Protein AF-A0A7C6Y9B7-F1 (afdb_monomer_lite)

Radius of gyration: 18.66 Å; chains: 1; bounding box: 47×37×44 Å

pLDDT: mean 91.04, std 5.43, range [54.28, 98.25]

Secondary structure (DSSP, 8-state):
---BPPPSSSTHHHHHTHHHHHHHHHHHHHHHHHHHHHHTS-EEE----SEEEEE---STT-----EEEEEB---EEEE-TTS-EEEEE-STT-S---------S----SS---SS-SS----HHHHHHHHHHHHHHHHHIIIIIHHHHHHHHTT--

Structure (mmCIF, N/CA/C/O backbone):
data_AF-A0A7C6Y9B7-F1
#
_entry.id   AF-A0A7C6Y9B7-F1
#
loop_
_atom_site.group_PDB
_atom_site.id
_atom_site.type_symbol
_atom_site.label_atom_id
_atom_site.label_alt_id
_atom_site.label_comp_id
_atom_site.label_asym_id
_atom_site.label_entity_id
_atom_site.label_seq_id
_atom_site.pdbx_PDB_ins_code
_atom_site.Cartn_x
_atom_site.Cartn_y
_atom_site.Cartn_z
_atom_site.occupancy
_atom_site.B_iso_or_equiv
_atom_site.auth_seq_id
_atom_site.auth_comp_id
_atom_site.auth_asym_id
_atom_site.auth_atom_id
_atom_site.pdbx_PDB_model_num
ATOM 1 N N . THR A 1 1 ? -5.334 -2.569 -1.909 1.00 80.25 1 THR A N 1
ATOM 2 C CA . THR A 1 1 ? -4.436 -1.501 -2.372 1.00 80.25 1 THR A CA 1
ATOM 3 C C . THR A 1 1 ? -3.167 -2.141 -2.901 1.00 80.25 1 THR A C 1
ATOM 5 O O . THR A 1 1 ? -2.849 -3.267 -2.534 1.00 80.25 1 THR A O 1
ATOM 8 N N . HIS A 1 2 ? -2.479 -1.452 -3.809 1.00 87.19 2 HIS A N 1
ATOM 9 C CA . HIS A 1 2 ? -1.228 -1.906 -4.420 1.00 87.19 2 HIS A CA 1
ATOM 10 C C . HIS A 1 2 ? -0.138 -0.878 -4.112 1.00 87.19 2 HIS A C 1
ATOM 12 O O . HIS A 1 2 ? 0.376 -0.239 -5.019 1.00 87.19 2 HIS A O 1
ATOM 18 N N . TRP A 1 3 ? 0.137 -0.631 -2.830 1.00 91.38 3 TRP A N 1
ATOM 19 C CA . TRP A 1 3 ? 1.200 0.288 -2.410 1.00 91.38 3 TRP A CA 1
ATOM 20 C C . TRP A 1 3 ? 2.515 -0.492 -2.318 1.00 91.38 3 TRP A C 1
ATOM 22 O O . TRP A 1 3 ? 2.520 -1.592 -1.770 1.00 91.38 3 TRP A O 1
ATOM 32 N N . TRP A 1 4 ? 3.619 0.041 -2.843 1.00 92.62 4 TRP A N 1
ATOM 33 C CA . TRP A 1 4 ? 4.934 -0.617 -2.839 1.00 92.62 4 TRP A CA 1
ATOM 34 C C . TRP A 1 4 ? 6.028 0.225 -2.165 1.00 92.62 4 TRP A C 1
ATOM 36 O O . TRP A 1 4 ? 5.852 1.418 -1.904 1.00 92.62 4 TRP A O 1
ATOM 46 N N . THR A 1 5 ? 7.152 -0.413 -1.838 1.00 91.31 5 THR A N 1
ATOM 47 C CA . THR A 1 5 ? 8.325 0.221 -1.224 1.00 91.31 5 THR A CA 1
ATOM 48 C C . THR A 1 5 ? 9.268 0.825 -2.267 1.00 91.31 5 THR A C 1
ATOM 50 O O . THR A 1 5 ? 9.156 0.577 -3.465 1.00 91.31 5 THR A O 1
ATOM 53 N N . VAL A 1 6 ? 10.262 1.584 -1.808 1.00 90.62 6 VAL A N 1
ATOM 54 C CA . VAL A 1 6 ? 11.427 1.959 -2.632 1.00 90.62 6 VAL A CA 1
ATOM 55 C C . VAL A 1 6 ? 12.223 0.700 -3.058 1.00 90.62 6 VAL A C 1
ATOM 57 O O . VAL A 1 6 ? 11.975 -0.370 -2.484 1.00 90.62 6 VAL A O 1
ATOM 60 N N . PRO A 1 7 ? 13.136 0.772 -4.052 1.00 90.44 7 PRO A N 1
ATOM 61 C CA . PRO A 1 7 ? 13.871 -0.411 -4.476 1.00 90.44 7 PRO A CA 1
ATOM 62 C C . PRO A 1 7 ? 14.879 -0.837 -3.408 1.00 90.44 7 PRO A C 1
ATOM 64 O O . PRO A 1 7 ? 15.361 -0.012 -2.634 1.00 90.44 7 PRO A O 1
ATOM 67 N N . THR A 1 8 ? 15.201 -2.128 -3.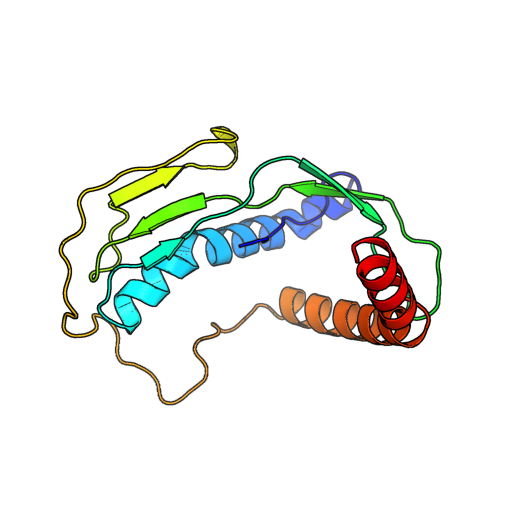388 1.00 88.81 8 THR A N 1
ATOM 68 C CA . THR A 1 8 ? 16.174 -2.726 -2.454 1.00 88.81 8 THR A CA 1
ATOM 69 C C . THR A 1 8 ? 17.403 -3.292 -3.170 1.00 88.81 8 THR A C 1
ATOM 71 O O . THR A 1 8 ? 18.105 -4.146 -2.632 1.00 88.81 8 THR A O 1
ATOM 74 N N . ASN A 1 9 ? 17.600 -2.918 -4.435 1.00 92.38 9 ASN A N 1
ATOM 75 C CA . ASN A 1 9 ? 18.635 -3.467 -5.307 1.00 92.38 9 ASN A CA 1
ATOM 76 C C . ASN A 1 9 ? 19.465 -2.386 -6.012 1.00 92.38 9 ASN A C 1
ATOM 78 O O . ASN A 1 9 ? 20.104 -2.684 -7.023 1.00 92.38 9 ASN A O 1
ATOM 82 N N . TRP A 1 10 ? 19.434 -1.140 -5.533 1.00 89.94 10 TRP A N 1
ATOM 83 C CA . TRP A 1 10 ? 20.206 -0.031 -6.107 1.00 89.94 10 TRP A CA 1
ATOM 84 C C . TRP A 1 10 ? 21.438 0.321 -5.261 1.00 89.94 10 TRP A C 1
ATOM 86 O O . TRP A 1 10 ? 22.124 1.315 -5.514 1.00 89.94 10 TRP A O 1
ATOM 96 N N . GLY A 1 11 ? 21.768 -0.528 -4.284 1.00 88.25 11 GLY A N 1
ATOM 97 C CA . GLY A 1 11 ? 23.029 -0.482 -3.558 1.00 88.25 11 GLY A CA 1
ATOM 98 C C . GLY A 1 11 ? 23.081 0.724 -2.617 1.00 88.25 11 GLY A C 1
ATOM 99 O O . GLY A 1 11 ? 22.196 0.871 -1.776 1.00 88.25 11 GLY A O 1
ATOM 100 N N . PRO A 1 12 ? 24.090 1.614 -2.706 1.00 86.62 12 PRO A N 1
ATOM 101 C CA . PRO A 1 12 ? 24.209 2.756 -1.793 1.00 86.62 12 PRO A CA 1
ATOM 102 C C . PRO A 1 12 ? 22.986 3.688 -1.776 1.00 86.62 12 PRO A C 1
ATOM 104 O O . PRO A 1 12 ? 22.719 4.326 -0.757 1.00 86.62 12 PRO A O 1
ATOM 107 N N . VAL A 1 13 ? 22.227 3.743 -2.877 1.00 83.56 13 VAL A N 1
ATOM 108 C CA . VAL A 1 13 ? 21.001 4.549 -2.998 1.00 83.56 13 VAL A CA 1
ATOM 109 C C . VAL A 1 13 ? 19.923 4.087 -2.014 1.00 83.56 13 VAL A C 1
ATOM 111 O O . VAL A 1 13 ? 19.196 4.921 -1.475 1.00 83.56 13 VAL A O 1
ATOM 114 N N . ASP A 1 14 ? 19.868 2.793 -1.698 1.00 79.25 14 ASP A N 1
ATOM 115 C CA . ASP A 1 14 ? 18.866 2.217 -0.796 1.00 79.25 14 ASP A CA 1
ATOM 116 C C . ASP A 1 14 ? 18.966 2.844 0.609 1.00 79.25 14 ASP A C 1
ATOM 118 O O . ASP A 1 14 ? 17.952 3.117 1.252 1.00 79.25 14 ASP A O 1
ATOM 122 N N . ARG A 1 15 ? 20.189 3.174 1.062 1.00 76.94 15 ARG A N 1
ATOM 123 C CA . ARG A 1 15 ? 20.425 3.846 2.355 1.00 76.94 15 ARG A CA 1
ATOM 124 C C . ARG A 1 15 ? 19.927 5.286 2.363 1.00 76.94 15 ARG A C 1
ATOM 126 O O . ARG A 1 15 ? 19.326 5.717 3.342 1.00 76.94 15 ARG A O 1
ATOM 133 N N . VAL A 1 16 ? 20.137 6.016 1.268 1.00 82.44 16 VAL A N 1
ATOM 134 C CA . VAL A 1 16 ? 19.639 7.394 1.111 1.00 82.44 16 VAL A CA 1
ATOM 135 C C . VAL A 1 16 ? 18.109 7.409 1.095 1.00 82.44 16 VAL A C 1
ATOM 137 O O . VAL A 1 16 ? 17.481 8.308 1.651 1.00 82.44 16 VAL A O 1
ATOM 140 N N . LEU A 1 17 ? 17.499 6.378 0.507 1.00 84.62 17 LEU A N 1
ATOM 141 C CA . LEU A 1 17 ? 16.050 6.223 0.453 1.00 84.62 17 LEU A CA 1
ATOM 142 C C . LEU A 1 17 ? 15.439 5.662 1.744 1.00 84.62 17 LEU A C 1
ATOM 144 O O . LEU A 1 17 ? 14.216 5.636 1.843 1.00 84.62 17 LEU A O 1
ATOM 148 N N . GLY A 1 18 ? 16.232 5.270 2.747 1.00 84.38 18 GLY A N 1
ATOM 149 C CA . GLY A 1 18 ? 15.737 4.633 3.973 1.00 84.38 18 GLY A CA 1
ATOM 150 C C . GLY A 1 18 ? 14.676 5.457 4.712 1.00 84.38 18 GLY A C 1
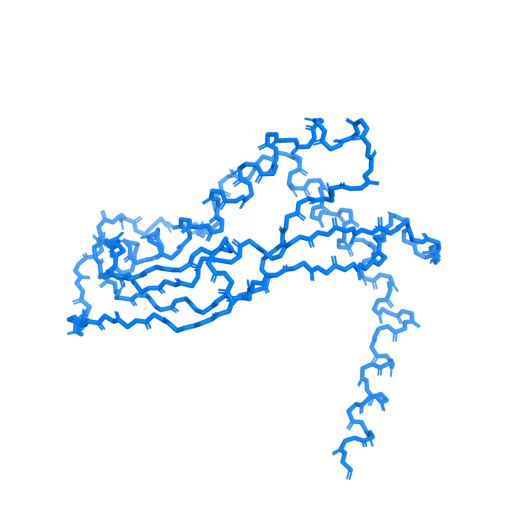ATOM 151 O O . GLY A 1 18 ? 13.607 4.942 5.040 1.00 84.38 18 GLY A O 1
ATOM 152 N N . GLY A 1 19 ? 14.908 6.763 4.888 1.00 85.31 19 GLY A N 1
ATOM 153 C CA . GLY A 1 19 ? 13.923 7.658 5.512 1.00 85.31 19 GLY A CA 1
ATOM 154 C C . GLY A 1 19 ? 12.637 7.804 4.687 1.00 85.31 19 GLY A C 1
ATOM 155 O O . GLY A 1 19 ? 11.535 7.819 5.235 1.00 85.31 19 GLY A O 1
ATOM 156 N N . VAL A 1 20 ? 12.759 7.830 3.355 1.00 86.56 20 VAL A N 1
ATOM 157 C CA . VAL A 1 20 ? 11.603 7.845 2.443 1.00 86.56 20 VAL A CA 1
ATOM 158 C C . VAL A 1 20 ? 10.843 6.522 2.522 1.00 86.56 20 VAL A C 1
ATOM 160 O O . VAL A 1 20 ? 9.616 6.532 2.555 1.00 86.56 20 VAL A O 1
ATOM 163 N N . ALA A 1 21 ? 11.547 5.393 2.604 1.00 87.75 21 ALA A N 1
ATOM 164 C CA . ALA A 1 21 ? 10.961 4.065 2.727 1.00 87.75 21 ALA A CA 1
ATOM 165 C C . ALA A 1 21 ? 10.129 3.936 4.007 1.00 87.75 21 ALA A C 1
ATOM 167 O O . ALA A 1 21 ? 8.988 3.471 3.956 1.00 87.75 21 ALA A O 1
ATOM 168 N N . GLN A 1 22 ? 10.677 4.396 5.135 1.00 89.25 22 GLN A N 1
ATOM 169 C CA . GLN A 1 22 ? 9.993 4.380 6.425 1.00 89.25 22 GLN A CA 1
ATOM 170 C C . GLN A 1 22 ? 8.747 5.272 6.410 1.00 89.25 22 GLN A C 1
ATOM 172 O O . GLN A 1 22 ? 7.675 4.836 6.823 1.00 89.25 22 GLN A O 1
ATOM 177 N N . TYR A 1 23 ? 8.856 6.497 5.887 1.00 90.06 23 TYR A N 1
ATOM 178 C CA . TYR A 1 23 ? 7.715 7.409 5.816 1.00 90.06 23 TYR A CA 1
ATOM 179 C C . TYR A 1 23 ? 6.632 6.922 4.838 1.00 90.06 23 TYR A C 1
ATOM 181 O O . TYR A 1 23 ? 5.443 6.997 5.136 1.00 90.06 23 TYR A O 1
ATOM 189 N N . ASN A 1 24 ? 7.024 6.354 3.696 1.00 90.44 24 ASN A N 1
ATOM 190 C CA . ASN A 1 24 ? 6.107 5.732 2.739 1.00 90.44 24 ASN A CA 1
ATOM 191 C C . ASN A 1 24 ? 5.321 4.575 3.373 1.00 90.44 24 ASN A C 1
ATOM 193 O O . ASN A 1 24 ? 4.107 4.480 3.196 1.00 90.44 24 ASN A O 1
ATOM 197 N N . ARG A 1 25 ? 6.003 3.729 4.158 1.00 91.06 25 ARG A N 1
ATOM 198 C CA . ARG A 1 25 ? 5.362 2.668 4.941 1.00 91.06 25 ARG A CA 1
ATOM 199 C C . ARG A 1 25 ? 4.377 3.247 5.954 1.00 91.06 25 ARG A C 1
ATOM 201 O O . ARG A 1 25 ? 3.223 2.832 5.966 1.00 91.06 25 ARG A O 1
ATOM 208 N N . TYR A 1 26 ? 4.802 4.248 6.726 1.00 92.12 26 TYR A N 1
ATOM 209 C CA . TYR A 1 26 ? 3.947 4.932 7.696 1.00 92.12 26 TYR A CA 1
ATOM 210 C C . TYR A 1 26 ? 2.657 5.462 7.055 1.00 92.12 26 TYR A C 1
ATOM 212 O O . TYR A 1 26 ? 1.573 5.199 7.573 1.00 92.12 26 TYR A O 1
ATOM 220 N N . LEU A 1 27 ? 2.753 6.152 5.911 1.00 91.00 27 LEU A N 1
ATOM 221 C CA . LEU A 1 27 ? 1.583 6.660 5.189 1.00 91.00 27 LEU A CA 1
ATOM 222 C C . LEU A 1 27 ? 0.619 5.536 4.795 1.00 91.00 27 LEU A C 1
ATOM 224 O O . LEU A 1 27 ? -0.580 5.649 5.035 1.00 91.00 27 LEU A O 1
ATOM 228 N N . SER A 1 28 ? 1.139 4.454 4.213 1.00 91.94 28 SER A N 1
ATOM 229 C CA . SER A 1 28 ? 0.323 3.324 3.761 1.00 91.94 28 SER A CA 1
ATOM 230 C C . SER A 1 28 ? -0.356 2.587 4.916 1.00 91.94 28 SER A C 1
ATOM 232 O O . SER A 1 28 ? -1.521 2.212 4.807 1.00 91.94 28 SER A O 1
ATOM 234 N N . GLU A 1 29 ? 0.367 2.342 6.008 1.00 93.31 29 GLU A N 1
ATOM 235 C CA . GLU A 1 29 ? -0.131 1.559 7.144 1.00 93.31 29 GLU A CA 1
ATOM 236 C C . GLU A 1 29 ? -1.158 2.345 7.973 1.00 93.31 29 GLU A C 1
ATOM 238 O O . GLU A 1 29 ? -2.119 1.755 8.465 1.00 93.31 29 GLU A O 1
ATOM 243 N N . ASN A 1 30 ? -1.009 3.672 8.072 1.00 93.75 30 ASN A N 1
ATOM 244 C CA . ASN A 1 30 ? -1.895 4.527 8.870 1.00 93.75 30 ASN A CA 1
ATOM 245 C C . ASN A 1 30 ? -3.092 5.090 8.091 1.00 93.75 30 ASN A C 1
ATOM 247 O O . ASN A 1 30 ? -4.044 5.566 8.714 1.00 93.75 30 ASN A O 1
ATOM 251 N N . ALA A 1 31 ? -3.080 5.041 6.754 1.00 93.19 31 ALA A N 1
ATOM 252 C CA . ALA A 1 31 ? -4.149 5.608 5.930 1.00 93.19 31 ALA A CA 1
ATOM 253 C C . ALA A 1 31 ? -5.562 5.102 6.301 1.00 93.19 31 ALA A C 1
ATOM 255 O O . ALA A 1 31 ? -6.455 5.945 6.410 1.00 93.19 31 ALA A O 1
ATOM 256 N N . PRO A 1 32 ? -5.801 3.798 6.565 1.00 95.12 32 PRO A N 1
ATOM 257 C CA . PRO A 1 32 ? -7.126 3.316 6.972 1.00 95.12 32 PRO A CA 1
ATOM 258 C C . PRO A 1 32 ? -7.611 3.903 8.293 1.00 95.12 32 PRO A C 1
ATOM 260 O O . PRO A 1 32 ? -8.762 4.320 8.391 1.00 95.12 32 PRO A O 1
ATOM 263 N N . ALA A 1 33 ? -6.730 3.987 9.290 1.00 95.25 33 ALA A N 1
ATOM 264 C CA . ALA A 1 33 ? -7.064 4.532 10.600 1.00 95.25 33 ALA A CA 1
ATOM 265 C C . ALA A 1 33 ? -7.322 6.039 10.565 1.00 95.25 33 ALA A C 1
ATOM 267 O O . ALA A 1 33 ? -8.258 6.525 11.201 1.00 95.25 33 ALA A O 1
ATOM 268 N N . GLU A 1 34 ? -6.541 6.782 9.783 1.00 93.81 34 GLU A N 1
ATOM 269 C CA . GLU A 1 34 ? -6.798 8.201 9.532 1.00 93.81 34 GLU A CA 1
ATOM 270 C C . GLU A 1 34 ? -8.125 8.421 8.796 1.00 93.81 34 GLU A C 1
ATOM 272 O O . GLU A 1 34 ? -8.891 9.312 9.166 1.00 93.81 34 GLU A O 1
ATOM 277 N N . LEU A 1 35 ? -8.427 7.602 7.784 1.00 92.75 35 LEU A N 1
ATOM 278 C CA . LEU A 1 35 ? -9.687 7.680 7.047 1.00 92.75 35 LEU A CA 1
ATOM 279 C C . LEU A 1 35 ? -10.885 7.395 7.959 1.00 92.75 35 LEU A C 1
ATOM 281 O O . LEU A 1 35 ? -11.846 8.166 7.959 1.00 92.75 35 LEU A O 1
ATOM 285 N N . ALA A 1 36 ? -10.794 6.343 8.774 1.00 94.69 36 ALA A N 1
ATOM 286 C CA . ALA A 1 36 ? -11.828 5.975 9.731 1.00 94.69 36 ALA A CA 1
ATOM 287 C C . ALA A 1 36 ? -12.111 7.114 10.720 1.00 94.69 36 ALA A C 1
ATOM 289 O O . ALA A 1 36 ? -13.253 7.550 10.838 1.00 94.69 36 ALA A O 1
ATOM 290 N N . ARG A 1 37 ? -11.069 7.702 11.330 1.00 94.19 37 ARG A N 1
ATOM 291 C CA . ARG A 1 37 ? -11.217 8.845 12.254 1.00 94.19 37 ARG A CA 1
ATOM 292 C C . ARG A 1 37 ? -11.870 10.068 11.619 1.00 94.19 37 ARG A C 1
ATOM 294 O O . ARG A 1 37 ? -12.618 10.777 12.291 1.00 94.19 37 ARG A O 1
ATOM 301 N N . ARG A 1 38 ? -11.560 10.355 10.354 1.00 92.00 38 ARG A N 1
ATOM 302 C CA . ARG A 1 38 ? -12.077 11.533 9.634 1.00 92.00 38 ARG A CA 1
ATOM 303 C C . ARG A 1 38 ? -13.529 11.382 9.216 1.00 92.00 38 ARG A C 1
ATOM 305 O O . ARG A 1 38 ? -14.229 12.382 9.123 1.00 92.00 38 ARG A O 1
ATOM 312 N N . LEU A 1 39 ? -13.959 10.158 8.931 1.00 92.75 39 LEU A N 1
ATOM 313 C CA . LEU A 1 39 ? -15.312 9.882 8.458 1.00 92.75 39 LEU A CA 1
ATOM 314 C C . LEU A 1 39 ? -16.238 9.374 9.568 1.00 92.75 39 LEU A C 1
ATOM 316 O O . LEU A 1 39 ? -17.450 9.465 9.414 1.00 92.75 39 LEU A O 1
ATOM 320 N N . GLY A 1 40 ? -15.687 8.865 10.672 1.00 94.50 40 GLY A N 1
ATOM 321 C CA . GLY A 1 40 ? -16.459 8.215 11.728 1.00 94.50 40 GLY A CA 1
ATOM 322 C C . GLY A 1 40 ? -17.091 6.905 11.258 1.00 94.50 40 GLY A C 1
ATOM 323 O O . GLY A 1 40 ? -18.213 6.596 11.648 1.00 94.50 40 GLY A O 1
ATOM 324 N N . VAL A 1 41 ? -16.417 6.150 10.384 1.00 95.50 41 VAL A N 1
ATOM 325 C CA . VAL A 1 41 ? -16.933 4.884 9.831 1.00 95.50 41 VAL A CA 1
ATOM 326 C C . VAL A 1 41 ? -15.875 3.784 9.896 1.00 95.50 41 VAL A C 1
ATOM 328 O O . VAL A 1 41 ? -14.685 4.093 9.786 1.00 95.50 41 VAL A O 1
ATOM 331 N N . PRO A 1 42 ? -16.274 2.507 10.028 1.00 96.88 42 PRO A N 1
ATOM 332 C CA . PRO A 1 42 ? -15.340 1.399 9.895 1.00 96.88 42 PRO A CA 1
ATOM 333 C C . PRO A 1 42 ? -14.711 1.349 8.497 1.00 96.88 42 PRO A C 1
ATOM 335 O O . PRO A 1 42 ? -15.364 1.647 7.494 1.00 96.88 42 PRO A O 1
ATOM 338 N N . VAL A 1 43 ? -13.448 0.932 8.420 1.00 95.94 43 VAL A N 1
ATOM 339 C CA . VAL A 1 43 ? -12.693 0.806 7.167 1.00 95.94 43 VAL A CA 1
ATOM 340 C C . VAL A 1 43 ? -12.122 -0.600 7.049 1.00 95.94 43 VAL A C 1
ATOM 342 O O . VAL A 1 43 ? -11.425 -1.083 7.940 1.00 95.94 43 VAL A O 1
ATOM 345 N N . VAL A 1 44 ? -12.367 -1.236 5.905 1.00 96.31 44 VAL A N 1
ATOM 346 C CA . VAL A 1 44 ? -11.740 -2.504 5.524 1.00 96.31 44 VAL A CA 1
ATOM 347 C C . VAL A 1 44 ? -10.743 -2.231 4.405 1.00 96.31 44 VAL A C 1
ATOM 349 O O . VAL A 1 44 ? -11.115 -1.794 3.317 1.00 96.31 44 VAL A O 1
ATOM 352 N N . GLN A 1 45 ? -9.464 -2.495 4.665 1.00 96.12 45 GLN A N 1
ATOM 353 C CA . GLN A 1 45 ? -8.399 -2.413 3.673 1.00 96.12 45 GLN A CA 1
ATOM 354 C C . GLN A 1 45 ? -7.875 -3.813 3.368 1.00 96.12 45 GLN A C 1
ATOM 356 O O . GLN A 1 45 ? -7.164 -4.405 4.174 1.00 96.12 45 GLN A O 1
ATOM 361 N N . ALA A 1 46 ? -8.128 -4.298 2.155 1.00 95.44 46 ALA A N 1
ATOM 362 C CA . ALA A 1 46 ? -7.366 -5.403 1.582 1.00 95.44 46 ALA A CA 1
ATOM 363 C C . ALA A 1 46 ? -6.100 -4.856 0.914 1.00 95.44 46 ALA A C 1
ATOM 365 O O . ALA A 1 46 ? -6.179 -3.868 0.180 1.00 95.44 46 ALA A O 1
ATOM 366 N N . SER A 1 47 ? -4.945 -5.480 1.128 1.00 94.12 47 SER A N 1
ATOM 367 C CA . SER A 1 47 ? -3.667 -5.080 0.531 1.00 94.12 47 SER A CA 1
ATOM 368 C C . SER A 1 47 ? -2.908 -6.287 -0.014 1.00 94.12 47 SER A C 1
ATOM 370 O O . SER A 1 47 ? -2.970 -7.375 0.557 1.00 94.12 47 SER A O 1
ATOM 372 N N . HIS A 1 48 ? -2.188 -6.096 -1.120 1.00 94.00 48 HIS A N 1
ATOM 373 C CA . HIS A 1 48 ? -1.272 -7.120 -1.622 1.00 94.00 48 HIS A CA 1
ATOM 374 C C . HIS A 1 48 ? -0.023 -7.203 -0.743 1.00 94.00 48 HIS A C 1
ATOM 376 O O . HIS A 1 48 ? 0.424 -6.205 -0.183 1.00 94.00 48 HIS A O 1
ATOM 382 N N . CYS A 1 49 ? 0.563 -8.392 -0.650 1.00 93.50 49 CYS A N 1
ATOM 383 C CA . CYS A 1 49 ? 1.830 -8.637 0.029 1.00 93.50 49 CYS A CA 1
ATOM 384 C C . CYS A 1 49 ? 2.777 -9.415 -0.887 1.00 93.50 49 CYS A C 1
ATOM 386 O O . CYS A 1 49 ? 2.341 -10.059 -1.842 1.00 93.50 49 CYS A O 1
ATOM 388 N N . GLY A 1 50 ? 4.065 -9.388 -0.557 1.00 92.06 50 GLY A N 1
ATOM 389 C CA . GLY A 1 50 ? 5.100 -10.119 -1.280 1.00 92.06 50 GLY A CA 1
ATOM 390 C C . GLY A 1 50 ? 6.013 -9.219 -2.104 1.00 92.06 50 GLY A C 1
ATOM 391 O O . GLY A 1 50 ? 5.822 -8.003 -2.200 1.00 92.06 50 GLY A O 1
ATOM 392 N N . GLU A 1 51 ? 7.039 -9.849 -2.658 1.00 93.25 51 GLU A N 1
ATOM 393 C CA . GLU A 1 51 ? 8.070 -9.219 -3.471 1.00 93.25 51 GLU A CA 1
ATOM 394 C C . GLU A 1 51 ? 7.704 -9.279 -4.956 1.00 93.25 51 GLU A C 1
ATOM 396 O O . GLU A 1 51 ? 7.116 -10.251 -5.432 1.00 93.25 51 GLU A O 1
ATOM 401 N N . PHE A 1 52 ? 8.089 -8.254 -5.708 1.00 93.56 52 PHE A N 1
ATOM 402 C CA . PHE A 1 52 ? 8.058 -8.290 -7.161 1.00 93.56 52 PHE A CA 1
ATOM 403 C C . PHE A 1 52 ? 9.226 -7.502 -7.752 1.00 93.56 52 PHE A C 1
ATOM 405 O O . PHE A 1 52 ? 9.827 -6.634 -7.118 1.00 93.56 52 PHE A O 1
ATOM 412 N N . THR A 1 53 ? 9.557 -7.815 -9.002 1.00 95.25 53 THR A N 1
ATOM 413 C CA . THR A 1 53 ? 10.565 -7.084 -9.770 1.00 95.25 53 THR A CA 1
ATOM 414 C C . THR A 1 53 ? 9.930 -6.527 -11.032 1.00 95.25 53 THR A C 1
ATOM 416 O O . THR A 1 53 ? 9.212 -7.229 -11.740 1.00 95.25 53 THR A O 1
ATOM 419 N N . THR A 1 54 ? 10.197 -5.258 -11.319 1.00 92.56 54 THR A N 1
ATOM 420 C CA . THR A 1 54 ? 9.740 -4.579 -12.538 1.00 92.56 54 THR A CA 1
ATOM 421 C C . THR A 1 54 ? 10.831 -3.660 -13.085 1.00 92.56 54 THR A C 1
ATOM 423 O O . THR A 1 54 ? 11.858 -3.469 -12.443 1.00 92.56 54 THR A O 1
ATOM 426 N N . GLY A 1 55 ? 10.649 -3.095 -14.277 1.00 93.00 55 GLY A N 1
ATOM 427 C CA . GLY A 1 55 ? 11.533 -2.048 -14.790 1.00 93.00 55 GLY A CA 1
ATOM 428 C C . GLY A 1 55 ? 11.131 -0.678 -14.244 1.00 93.00 55 GLY A C 1
ATOM 429 O O . GLY A 1 55 ? 9.958 -0.312 -14.311 1.00 93.00 55 GLY A O 1
ATOM 430 N N . PHE A 1 56 ? 12.089 0.110 -13.750 1.00 92.62 56 PHE A N 1
ATOM 431 C CA . PHE A 1 56 ? 11.821 1.488 -13.332 1.00 92.62 56 PHE A CA 1
ATOM 432 C C . PHE A 1 56 ? 12.033 2.487 -14.467 1.00 92.62 56 PHE A C 1
ATOM 434 O O . PHE A 1 56 ? 13.141 2.668 -14.968 1.00 92.62 56 PHE A O 1
ATOM 441 N N . GLY A 1 57 ? 10.973 3.185 -14.859 1.00 92.50 57 GLY A N 1
ATOM 442 C CA . GLY A 1 57 ? 11.060 4.240 -15.861 1.00 92.50 57 GLY A CA 1
ATOM 443 C C . GLY A 1 57 ? 11.722 5.503 -15.319 1.00 92.50 57 GLY A C 1
ATOM 444 O O . GLY A 1 57 ? 11.141 6.186 -14.476 1.00 92.50 57 GLY A O 1
ATOM 445 N N . LEU A 1 58 ? 12.909 5.843 -15.829 1.00 90.25 58 LEU A N 1
ATOM 446 C CA . LEU A 1 58 ? 13.634 7.061 -15.445 1.00 90.25 58 LEU A CA 1
ATOM 447 C C . LEU A 1 58 ? 13.369 8.226 -16.405 1.00 90.25 58 LEU A C 1
ATOM 449 O O . LEU A 1 58 ? 12.938 9.298 -15.980 1.00 90.25 58 LEU A O 1
ATOM 453 N N . VAL A 1 59 ? 13.598 8.013 -17.704 1.00 92.69 59 VAL A N 1
ATOM 454 C CA . VAL A 1 59 ? 13.576 9.082 -18.712 1.00 92.69 59 VAL A CA 1
ATOM 455 C C . VAL A 1 59 ? 12.391 8.896 -19.667 1.00 92.69 59 VAL A C 1
ATOM 457 O O . VAL A 1 59 ? 12.285 7.846 -20.308 1.00 92.69 59 VAL A O 1
ATOM 460 N N . PRO A 1 60 ? 11.486 9.886 -19.803 1.00 91.12 60 PRO A N 1
ATOM 461 C CA . PRO A 1 60 ? 10.348 9.788 -20.712 1.00 91.12 60 PRO A CA 1
ATOM 462 C C . PRO A 1 60 ? 10.778 9.493 -22.156 1.00 91.12 60 PRO A C 1
ATOM 464 O O . PRO A 1 60 ? 11.523 10.250 -22.766 1.00 91.12 60 PRO A O 1
ATOM 467 N N . GLY A 1 61 ? 10.269 8.399 -22.726 1.00 87.44 61 GLY A N 1
ATOM 468 C CA . GLY A 1 61 ? 10.565 7.991 -24.106 1.00 87.44 61 GLY A CA 1
ATOM 469 C C . GLY A 1 61 ? 11.785 7.079 -24.262 1.00 87.44 61 GLY A C 1
ATOM 470 O O . GLY A 1 61 ? 11.912 6.441 -25.305 1.00 87.44 61 GLY A O 1
ATOM 471 N N . VAL A 1 62 ? 12.616 6.939 -23.227 1.00 89.12 62 VAL A N 1
ATOM 472 C CA . VAL A 1 62 ? 13.691 5.942 -23.179 1.00 89.12 62 VAL A CA 1
ATOM 473 C C . VAL A 1 62 ? 13.126 4.621 -22.662 1.00 89.12 62 VAL A C 1
ATOM 475 O O . VAL A 1 62 ? 12.313 4.596 -21.740 1.00 89.12 62 VAL A O 1
ATOM 478 N N . ARG A 1 63 ? 13.532 3.510 -23.287 1.00 82.56 63 ARG A N 1
ATOM 479 C CA . ARG A 1 63 ? 13.026 2.163 -22.961 1.00 82.56 63 ARG A CA 1
ATOM 480 C C . ARG A 1 63 ? 13.907 1.385 -21.992 1.00 82.56 63 ARG A C 1
ATOM 482 O O . ARG A 1 63 ? 13.458 0.380 -21.456 1.00 82.56 63 ARG A O 1
ATOM 489 N N . VAL A 1 64 ? 15.144 1.826 -21.791 1.00 86.25 64 VAL A N 1
ATOM 490 C CA . VAL A 1 64 ? 16.054 1.207 -20.830 1.00 86.25 64 VAL A CA 1
ATOM 491 C C . VAL A 1 64 ? 15.557 1.552 -19.431 1.00 86.25 64 VAL A C 1
ATOM 493 O O . VAL A 1 64 ? 15.472 2.725 -19.069 1.00 86.25 64 VAL A O 1
ATOM 496 N N . ALA A 1 65 ? 15.197 0.522 -18.675 1.00 89.88 65 ALA A N 1
ATOM 497 C CA . ALA A 1 65 ? 14.664 0.640 -17.330 1.00 89.88 65 ALA A CA 1
ATOM 498 C C . ALA A 1 65 ? 15.476 -0.281 -16.410 1.00 89.88 65 ALA A C 1
ATOM 500 O O . ALA A 1 65 ? 15.489 -1.491 -16.652 1.00 89.88 65 ALA A O 1
ATOM 501 N N . PRO A 1 66 ? 16.178 0.248 -15.390 1.00 91.94 66 PRO A N 1
ATOM 502 C CA . PRO A 1 66 ? 16.875 -0.598 -14.433 1.00 91.94 66 PRO A CA 1
ATOM 503 C C . PRO A 1 66 ? 15.884 -1.500 -13.682 1.00 91.94 66 PRO A C 1
ATOM 505 O O . PRO A 1 66 ? 14.735 -1.096 -13.457 1.00 91.94 66 PRO A O 1
ATOM 508 N N . PRO A 1 67 ? 16.317 -2.703 -13.267 1.00 93.88 67 PRO A N 1
ATOM 509 C CA . PRO A 1 67 ? 15.494 -3.574 -12.445 1.00 93.88 67 PRO A CA 1
ATOM 510 C C . PRO A 1 67 ? 15.173 -2.892 -11.113 1.00 93.88 67 PRO A C 1
ATOM 512 O O . PRO A 1 67 ? 16.041 -2.301 -10.466 1.00 93.88 67 PRO A O 1
ATOM 515 N N . TYR A 1 68 ? 13.915 -2.996 -10.715 1.00 93.62 68 TYR A N 1
ATOM 516 C CA . TYR A 1 68 ? 13.324 -2.421 -9.518 1.00 93.62 68 TYR A CA 1
ATOM 517 C C . TYR A 1 68 ? 12.735 -3.554 -8.695 1.00 93.62 68 TYR A C 1
ATOM 519 O O . TYR A 1 68 ? 11.594 -3.971 -8.910 1.00 93.62 68 TYR A O 1
ATOM 527 N N . ARG A 1 69 ? 13.559 -4.094 -7.802 1.00 94.62 69 ARG A N 1
ATOM 528 C CA . ARG A 1 69 ? 13.158 -5.110 -6.837 1.00 94.62 69 ARG A CA 1
ATOM 529 C C . ARG A 1 69 ? 12.522 -4.401 -5.651 1.00 94.62 69 ARG A C 1
ATOM 531 O O . ARG A 1 69 ? 13.159 -3.551 -5.031 1.00 94.62 69 ARG A O 1
ATOM 538 N N . THR A 1 70 ? 11.264 -4.704 -5.376 1.00 92.94 70 THR A N 1
ATOM 539 C CA . THR A 1 70 ? 10.464 -4.004 -4.369 1.00 92.94 70 THR A CA 1
ATOM 540 C C . THR A 1 70 ? 9.462 -4.954 -3.719 1.00 92.94 70 THR A C 1
ATOM 542 O O . THR A 1 70 ? 9.246 -6.071 -4.185 1.00 92.94 70 THR A O 1
ATOM 545 N N . HIS A 1 71 ? 8.846 -4.503 -2.632 1.00 93.38 71 HIS A N 1
ATOM 546 C CA . HIS A 1 71 ? 7.813 -5.233 -1.916 1.00 93.38 71 HIS A CA 1
ATOM 547 C C . HIS A 1 71 ? 6.522 -4.431 -1.923 1.00 93.38 71 HIS A C 1
ATOM 549 O O . HIS A 1 71 ? 6.540 -3.201 -1.832 1.00 93.38 71 HIS A O 1
ATOM 555 N N . PHE A 1 72 ? 5.386 -5.118 -1.957 1.00 93.75 72 PHE A N 1
ATOM 556 C CA . PHE A 1 72 ? 4.153 -4.479 -1.526 1.00 93.75 72 PHE A CA 1
ATOM 557 C C . PHE A 1 72 ? 4.255 -4.131 -0.039 1.00 93.75 72 PHE A C 1
ATOM 559 O O . PHE A 1 72 ? 4.744 -4.935 0.751 1.00 93.75 72 PHE A O 1
ATOM 566 N N . VAL A 1 73 ? 3.783 -2.944 0.346 1.00 91.38 73 VAL A N 1
ATOM 567 C CA . VAL A 1 73 ? 3.780 -2.486 1.746 1.00 91.38 73 VAL A CA 1
ATOM 568 C C . VAL A 1 73 ? 2.809 -3.302 2.603 1.00 91.38 73 VAL A C 1
ATOM 570 O O . VAL A 1 73 ? 2.990 -3.366 3.814 1.00 91.38 73 VAL A O 1
ATOM 573 N N . GLY A 1 74 ? 1.813 -3.963 1.999 1.00 86.19 74 GLY A N 1
ATOM 574 C CA . GLY A 1 74 ? 0.872 -4.836 2.702 1.00 86.19 74 GLY A CA 1
ATOM 575 C C . GLY A 1 74 ? -0.032 -4.089 3.676 1.00 86.19 74 GLY A C 1
ATOM 576 O O . GLY A 1 74 ? -0.615 -3.066 3.309 1.00 86.19 74 GLY A O 1
ATOM 577 N N . ALA A 1 75 ? -0.177 -4.646 4.883 1.00 91.38 75 ALA A N 1
ATOM 578 C CA . ALA A 1 75 ? -1.084 -4.196 5.941 1.00 91.38 75 ALA A CA 1
ATOM 579 C C . ALA A 1 75 ? -2.569 -4.328 5.569 1.00 91.38 75 ALA A C 1
ATOM 581 O O . ALA A 1 75 ? -3.311 -3.342 5.515 1.00 91.38 75 ALA A O 1
ATOM 582 N N . THR A 1 76 ? -3.009 -5.562 5.309 1.00 96.31 76 THR A N 1
ATOM 583 C CA . THR A 1 76 ? -4.447 -5.866 5.264 1.00 96.31 76 THR A CA 1
ATOM 584 C C . THR A 1 76 ? -5.013 -5.668 6.665 1.00 96.31 76 THR A C 1
ATOM 586 O O . THR A 1 76 ? -4.474 -6.223 7.620 1.00 96.31 76 THR A O 1
ATOM 589 N N . GLN A 1 77 ? -6.058 -4.854 6.805 1.00 97.44 77 GLN A N 1
ATOM 590 C CA . GLN A 1 77 ? -6.570 -4.468 8.117 1.00 97.44 77 GLN A CA 1
ATOM 591 C C . GLN A 1 77 ? -8.060 -4.136 8.120 1.00 97.44 77 GLN A C 1
ATOM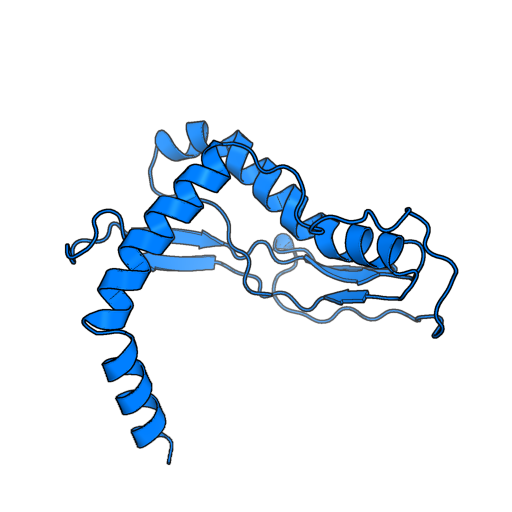 593 O O . GLN A 1 77 ? -8.613 -3.667 7.123 1.00 97.44 77 GLN A O 1
ATOM 598 N N . ILE A 1 78 ? -8.678 -4.357 9.278 1.00 98.19 78 ILE A N 1
ATOM 599 C CA . ILE A 1 78 ? -10.031 -3.922 9.620 1.00 98.19 78 ILE A CA 1
ATOM 600 C C . ILE A 1 78 ? -9.900 -2.908 10.752 1.00 98.19 78 ILE A C 1
ATOM 602 O O . ILE A 1 78 ? -9.239 -3.180 11.756 1.00 98.19 78 ILE A O 1
ATOM 606 N N . VAL A 1 79 ? -10.513 -1.743 10.580 1.00 97.62 79 VAL A N 1
ATOM 607 C CA . VAL A 1 79 ? -10.430 -0.613 11.505 1.00 97.62 79 VAL A CA 1
ATOM 608 C C . VAL A 1 79 ? -11.836 -0.159 11.883 1.00 97.62 79 VAL A C 1
ATOM 610 O O . VAL A 1 79 ? -12.698 -0.062 11.010 1.00 97.62 79 VAL A O 1
ATOM 613 N N . ASP A 1 80 ? -12.075 0.111 13.165 1.00 96.75 80 ASP A N 1
ATOM 614 C CA . ASP A 1 80 ? -13.359 0.637 13.638 1.00 96.75 80 ASP A CA 1
ATOM 615 C C . ASP A 1 80 ? -13.553 2.128 13.312 1.00 96.75 80 ASP A C 1
ATOM 617 O O . ASP A 1 80 ? -12.643 2.808 12.839 1.00 96.75 80 ASP A O 1
ATOM 621 N N . ALA A 1 81 ? -14.746 2.656 13.593 1.00 95.88 81 ALA A N 1
ATOM 622 C CA . ALA A 1 81 ? -15.097 4.057 13.347 1.00 95.88 81 ALA A CA 1
ATOM 623 C C . ALA A 1 81 ? -14.258 5.081 14.140 1.00 95.88 81 ALA A C 1
ATOM 625 O O . ALA A 1 81 ? -14.206 6.253 13.766 1.00 95.88 81 ALA A O 1
ATOM 626 N N . ASP A 1 82 ? -13.589 4.654 15.213 1.00 94.56 82 ASP A N 1
ATOM 627 C CA . ASP A 1 82 ? -12.718 5.496 16.033 1.00 94.56 82 ASP A CA 1
ATOM 628 C C . ASP A 1 82 ? -11.252 5.452 15.559 1.00 94.56 82 ASP A C 1
ATOM 630 O O . ASP A 1 82 ? -10.398 6.185 16.068 1.00 94.56 82 ASP A O 1
ATOM 634 N N . GLY A 1 83 ? -10.952 4.636 14.544 1.00 95.50 83 GLY A N 1
ATOM 635 C CA . GLY A 1 83 ? -9.614 4.446 14.000 1.00 95.50 83 GLY A CA 1
ATOM 636 C C . GLY A 1 83 ? -8.767 3.433 14.761 1.00 95.50 83 GLY A C 1
ATOM 637 O O . GLY A 1 83 ? -7.543 3.447 14.608 1.00 95.50 83 GLY A O 1
ATOM 638 N N . ARG A 1 84 ? -9.373 2.582 15.592 1.00 96.75 84 ARG A N 1
ATOM 639 C CA . ARG A 1 84 ? -8.691 1.466 16.246 1.00 96.75 84 ARG A CA 1
ATOM 640 C C . ARG A 1 84 ? -8.646 0.276 15.296 1.00 96.75 84 ARG A C 1
ATOM 642 O O . ARG A 1 84 ? -9.660 -0.167 14.763 1.00 96.75 84 ARG A O 1
ATOM 649 N N . VAL A 1 85 ? -7.450 -0.270 15.116 1.00 97.88 85 VAL A N 1
ATOM 650 C CA . VAL A 1 85 ? -7.234 -1.486 14.330 1.00 97.88 85 VAL A CA 1
ATOM 651 C C . VAL A 1 85 ? -7.794 -2.683 15.102 1.00 97.88 85 VAL A C 1
ATOM 653 O O . VAL A 1 85 ? -7.365 -2.956 16.222 1.00 97.88 85 VAL A O 1
ATOM 656 N N . LEU A 1 86 ? -8.765 -3.376 14.509 1.00 98.25 86 LEU A N 1
ATOM 657 C CA . LEU A 1 86 ? -9.419 -4.553 15.085 1.00 98.25 86 LEU A CA 1
ATOM 658 C C . LEU A 1 86 ? -8.734 -5.850 14.654 1.00 98.25 86 LEU A C 1
ATOM 660 O O . LEU A 1 86 ? -8.578 -6.765 15.455 1.00 98.25 86 LEU A O 1
ATOM 664 N N . ALA A 1 87 ? -8.288 -5.910 13.400 1.00 98.06 87 ALA A N 1
ATOM 665 C CA . ALA A 1 87 ? -7.468 -6.999 12.893 1.00 98.06 87 ALA A CA 1
ATOM 666 C C . ALA A 1 87 ? -6.475 -6.475 11.861 1.00 98.06 87 ALA A C 1
ATOM 668 O O . ALA A 1 87 ? -6.764 -5.525 11.129 1.00 98.06 87 ALA A O 1
ATOM 669 N N . TRP A 1 88 ? -5.303 -7.101 11.799 1.00 96.81 88 TRP A N 1
ATOM 670 C CA . TRP A 1 88 ? -4.207 -6.673 10.941 1.00 96.81 88 TRP A CA 1
ATOM 671 C C . TRP A 1 88 ? -3.339 -7.853 10.528 1.00 96.81 88 TRP A C 1
ATOM 673 O O . TRP A 1 88 ? -3.137 -8.791 11.298 1.00 96.81 88 TRP A O 1
ATOM 683 N N . ARG A 1 89 ? -2.813 -7.781 9.307 1.00 95.19 89 ARG A N 1
ATOM 684 C CA . ARG A 1 89 ? -1.815 -8.703 8.779 1.00 95.19 89 ARG A CA 1
ATOM 685 C C . ARG A 1 89 ? -0.750 -7.927 8.024 1.00 95.19 89 ARG A C 1
ATOM 687 O O . ARG A 1 89 ? -1.047 -7.214 7.060 1.00 95.19 89 ARG A O 1
ATOM 694 N N . SER A 1 90 ? 0.487 -8.082 8.467 1.00 91.44 90 SER A N 1
ATOM 695 C CA . SER A 1 90 ? 1.656 -7.428 7.899 1.00 91.44 90 SER A CA 1
ATOM 696 C C . SER A 1 90 ? 2.130 -8.108 6.619 1.00 91.44 90 SER A C 1
ATOM 698 O O . SER A 1 90 ? 1.685 -9.193 6.249 1.00 91.44 90 SER A O 1
ATOM 700 N N . THR A 1 91 ? 3.114 -7.499 5.960 1.00 87.69 91 THR A N 1
ATOM 701 C CA . THR A 1 91 ? 3.851 -8.161 4.873 1.00 87.69 91 THR A CA 1
ATOM 702 C C . THR A 1 91 ? 4.673 -9.346 5.352 1.00 87.69 91 THR A C 1
ATOM 704 O O . THR A 1 91 ? 4.876 -10.273 4.576 1.00 87.69 91 THR A O 1
ATOM 707 N N . ALA A 1 92 ? 5.174 -9.302 6.591 1.00 89.12 92 ALA A N 1
ATOM 708 C CA . ALA A 1 92 ? 6.010 -10.356 7.159 1.00 89.12 92 ALA A CA 1
ATOM 709 C C . ALA A 1 92 ? 5.209 -11.641 7.417 1.00 89.12 92 ALA A C 1
ATOM 711 O O . ALA A 1 92 ? 5.773 -12.727 7.378 1.00 89.12 92 ALA A O 1
ATOM 712 N N . ASP A 1 93 ? 3.891 -11.520 7.590 1.00 92.50 93 ASP A N 1
ATOM 713 C CA . ASP A 1 93 ? 2.987 -12.659 7.766 1.00 92.50 93 ASP A CA 1
ATOM 714 C C . ASP A 1 93 ? 2.620 -13.338 6.433 1.00 92.50 93 ASP A C 1
ATOM 716 O O . ASP A 1 93 ? 2.002 -14.403 6.417 1.00 92.50 93 ASP A O 1
ATOM 720 N N . GLY A 1 94 ? 2.958 -12.726 5.294 1.00 91.38 94 GLY A N 1
ATOM 721 C CA . GLY A 1 94 ? 2.633 -13.247 3.968 1.00 91.38 94 GLY A CA 1
ATOM 722 C C . GLY A 1 94 ? 1.125 -13.274 3.651 1.00 91.38 94 GLY A C 1
ATOM 723 O O . GLY A 1 94 ? 0.327 -12.613 4.324 1.00 91.38 94 GLY A O 1
ATOM 724 N N . PRO A 1 95 ? 0.710 -14.020 2.609 1.00 93.56 95 PRO A N 1
ATOM 725 C CA . PRO A 1 95 ? -0.684 -14.081 2.165 1.00 93.56 95 PRO A CA 1
ATOM 726 C C . PRO A 1 95 ? -1.627 -14.625 3.243 1.00 93.56 95 PRO A C 1
ATOM 728 O O . PRO A 1 95 ? -1.262 -15.516 4.007 1.00 93.56 95 PRO A O 1
ATOM 731 N N . GLY A 1 96 ? -2.857 -14.111 3.297 1.00 93.75 96 GLY A N 1
ATOM 732 C CA . GLY A 1 96 ? -3.864 -14.604 4.234 1.00 93.75 96 GLY A CA 1
ATOM 733 C C . GLY A 1 96 ? -5.083 -13.700 4.368 1.00 93.75 96 GLY A C 1
ATOM 734 O O . GLY A 1 96 ? -5.253 -12.736 3.621 1.00 93.75 96 GLY A O 1
ATOM 735 N N . VAL A 1 97 ? -5.919 -14.025 5.353 1.00 95.75 97 VAL A N 1
ATOM 736 C CA . VAL A 1 97 ? -7.169 -13.325 5.675 1.00 95.75 97 VAL A CA 1
ATOM 737 C C . VAL A 1 97 ? -7.088 -12.783 7.101 1.00 95.75 97 VAL A C 1
ATOM 739 O O . VAL A 1 97 ? -6.430 -13.371 7.959 1.00 95.75 97 VAL A O 1
ATOM 742 N N . VAL A 1 98 ? -7.752 -11.656 7.345 1.00 97.31 98 VAL A N 1
ATOM 743 C CA . VAL A 1 98 ? -8.006 -11.121 8.687 1.00 97.31 98 VAL A CA 1
ATOM 744 C C . VAL A 1 98 ? -9.509 -11.089 8.924 1.00 97.31 98 VAL A C 1
ATOM 746 O O . VAL A 1 98 ? -10.272 -10.841 7.991 1.00 97.31 98 VAL A O 1
ATOM 749 N N . VAL A 1 99 ? -9.927 -11.342 10.160 1.00 98.00 99 VAL A N 1
ATOM 750 C CA . VAL A 1 99 ? -11.337 -11.375 10.563 1.00 98.00 99 VAL A CA 1
ATOM 751 C C . VAL A 1 99 ? -11.476 -10.591 11.862 1.00 98.00 99 VAL A C 1
ATOM 753 O O . VAL A 1 99 ? -10.617 -10.698 12.735 1.00 98.00 99 VAL A O 1
ATOM 756 N N . ALA A 1 100 ? -12.533 -9.791 11.969 1.00 98.12 100 ALA A N 1
ATOM 757 C CA . ALA A 1 100 ? -12.901 -9.072 13.180 1.00 98.12 100 ALA A CA 1
ATOM 758 C C . ALA A 1 100 ? -14.410 -8.818 13.200 1.00 98.12 100 ALA A C 1
ATOM 760 O O . ALA A 1 100 ? -15.016 -8.635 12.142 1.00 98.12 100 ALA A O 1
ATOM 761 N N . ASP A 1 101 ? -14.976 -8.736 14.400 1.00 97.75 101 ASP A N 1
ATOM 762 C CA . ASP A 1 101 ? -16.324 -8.217 14.606 1.00 97.75 101 ASP A CA 1
ATOM 763 C C . ASP A 1 101 ? -16.310 -6.692 14.495 1.00 97.75 101 ASP A C 1
ATOM 765 O O . ASP A 1 101 ? -15.475 -6.019 15.102 1.00 97.75 101 ASP A O 1
ATOM 769 N N . VAL A 1 102 ? -17.231 -6.141 13.706 1.00 95.56 102 VAL A N 1
ATOM 770 C CA . VAL A 1 102 ? -17.309 -4.704 13.433 1.00 95.56 102 VAL A CA 1
ATOM 771 C C . VAL A 1 102 ? -18.685 -4.196 13.818 1.00 95.56 102 VAL A C 1
ATOM 773 O O . VAL A 1 102 ? -19.699 -4.676 13.314 1.00 95.56 102 VAL A O 1
ATOM 776 N N . GLU A 1 103 ? -18.722 -3.179 14.673 1.00 93.69 103 GLU A N 1
ATOM 777 C CA . GLU A 1 103 ? -19.955 -2.443 14.922 1.00 93.69 103 GLU A CA 1
ATOM 778 C C . GLU A 1 103 ? -20.281 -1.572 13.704 1.00 93.69 103 GLU A C 1
ATOM 780 O O . GLU A 1 103 ? -19.496 -0.710 13.298 1.00 93.69 103 GLU A O 1
ATOM 785 N N . VAL A 1 104 ? -21.436 -1.827 13.093 1.00 87.44 104 VAL A N 1
ATOM 786 C CA . VAL A 1 104 ? -21.883 -1.117 11.895 1.00 87.44 104 VAL A CA 1
ATOM 787 C C . VAL A 1 104 ? -22.652 0.136 12.297 1.00 87.44 104 VAL A C 1
ATOM 789 O O . VAL A 1 104 ? -23.547 0.090 13.135 1.00 87.44 104 VAL A O 1
ATOM 792 N N . GLY A 1 105 ? -22.332 1.254 11.653 1.00 84.12 105 GLY A N 1
ATOM 793 C CA . GLY A 1 105 ? -22.998 2.535 11.864 1.00 84.12 105 GLY A CA 1
ATOM 794 C C . GLY A 1 105 ? -22.008 3.689 11.780 1.00 84.12 105 GLY A C 1
ATOM 795 O O . GLY A 1 105 ? -20.843 3.550 12.149 1.00 84.12 105 GLY A O 1
ATOM 796 N N . ALA A 1 106 ? -22.465 4.831 11.268 1.00 78.88 106 ALA A N 1
ATOM 797 C CA . ALA A 1 106 ? -21.662 6.045 11.294 1.00 78.88 106 ALA A CA 1
ATOM 798 C C . ALA A 1 106 ? -21.679 6.648 12.705 1.00 78.88 106 ALA A C 1
ATOM 800 O O . ALA A 1 106 ? -22.734 6.783 13.326 1.00 78.88 106 ALA A O 1
ATOM 801 N N . ARG A 1 107 ? -20.503 7.034 13.193 1.00 90.06 107 ARG A N 1
ATOM 802 C CA . ARG A 1 107 ? -20.300 7.803 14.422 1.00 90.06 107 ARG A CA 1
ATOM 803 C C . ARG A 1 107 ? -19.913 9.234 14.071 1.00 90.06 107 ARG A C 1
ATOM 805 O O . ARG A 1 107 ? -19.533 9.537 12.941 1.00 90.06 107 ARG A O 1
ATOM 812 N N . ALA A 1 108 ? -19.984 10.125 15.055 1.00 91.81 108 ALA A N 1
ATOM 813 C CA . ALA A 1 108 ? -19.431 11.462 14.894 1.00 91.81 108 ALA A CA 1
ATOM 814 C C . ALA A 1 108 ? -17.925 11.364 14.559 1.00 91.81 108 ALA A C 1
ATOM 816 O O . ALA A 1 108 ? -17.200 10.669 15.280 1.00 91.81 108 ALA A O 1
ATOM 817 N N . PRO A 1 109 ? -17.437 12.041 13.501 1.00 92.38 109 PRO A N 1
ATOM 818 C CA . PRO A 1 109 ? -16.018 12.066 13.171 1.00 92.38 109 PRO A CA 1
ATOM 819 C C . PRO A 1 109 ? -15.143 12.463 14.363 1.00 92.38 109 PRO A C 1
ATOM 821 O O . PRO A 1 109 ? -15.433 13.426 15.074 1.00 92.38 109 PRO A O 1
ATOM 824 N N . ARG A 1 110 ? -14.028 11.752 14.554 1.00 90.50 110 ARG A N 1
ATOM 825 C CA . ARG A 1 110 ? -13.031 12.042 15.601 1.00 90.50 110 ARG A CA 1
ATOM 826 C C . ARG A 1 110 ? -12.085 13.176 15.222 1.00 90.50 110 ARG A C 1
ATOM 828 O O . ARG A 1 110 ? -11.403 13.719 16.086 1.00 90.50 110 ARG A O 1
ATOM 835 N N . GLN A 1 111 ? -12.026 13.527 13.941 1.00 85.50 111 GLN A N 1
ATOM 836 C CA . GLN A 1 111 ? -11.251 14.653 13.431 1.00 85.50 111 GLN A CA 1
ATOM 837 C C . GLN A 1 111 ? -12.146 15.570 12.587 1.00 85.50 111 GLN A C 1
ATOM 839 O O . GLN A 1 111 ? -12.935 15.068 11.784 1.00 85.50 111 GLN A O 1
ATOM 844 N N . PRO A 1 112 ? -12.004 16.904 12.694 1.00 84.81 112 PRO A N 1
ATOM 845 C CA . PRO A 1 112 ? -12.696 17.826 11.805 1.00 84.81 112 PRO A CA 1
ATOM 846 C C . PRO A 1 112 ? -12.324 17.574 10.341 1.00 84.81 112 PRO A C 1
ATOM 848 O O . PRO A 1 112 ? -11.143 17.524 9.980 1.00 84.81 112 PRO A O 1
ATOM 851 N N . ILE A 1 113 ? -13.331 17.477 9.474 1.00 84.94 113 ILE A N 1
ATOM 852 C CA . ILE A 1 113 ? -13.108 17.401 8.031 1.00 84.94 113 ILE A CA 1
ATOM 853 C C . ILE A 1 113 ? -12.723 18.798 7.544 1.00 84.94 113 ILE A C 1
ATOM 855 O O . ILE A 1 113 ? -13.547 19.708 7.457 1.00 84.94 113 ILE A O 1
ATOM 859 N N . ALA A 1 114 ? -11.441 18.983 7.244 1.00 83.88 114 ALA A N 1
ATOM 860 C CA . ALA A 1 114 ? -10.950 20.247 6.719 1.00 83.88 114 ALA A CA 1
ATOM 861 C C . ALA A 1 114 ? -11.544 20.534 5.326 1.00 83.88 114 ALA A C 1
ATOM 863 O O . ALA A 1 114 ? -11.709 19.625 4.512 1.00 83.88 114 ALA A O 1
ATOM 864 N N . ARG A 1 115 ? -11.789 21.813 5.005 1.00 88.06 115 ARG A N 1
ATOM 865 C CA . ARG A 1 115 ? -12.218 22.266 3.662 1.00 88.06 115 ARG A CA 1
ATOM 866 C C . ARG A 1 115 ? -11.041 22.301 2.671 1.00 88.06 115 ARG A C 1
ATOM 868 O O . ARG A 1 115 ? -10.789 23.311 2.025 1.00 88.06 115 ARG A O 1
ATOM 875 N N . ARG A 1 116 ? -10.279 21.208 2.608 1.00 87.75 116 ARG A N 1
ATOM 876 C CA . ARG A 1 116 ? -9.139 20.975 1.708 1.00 87.75 116 ARG A CA 1
ATOM 877 C C . ARG A 1 116 ? -9.053 19.487 1.363 1.00 87.75 116 ARG A C 1
ATOM 879 O O . ARG A 1 116 ? -9.752 18.670 1.958 1.00 87.75 116 ARG A O 1
ATOM 886 N N . PHE A 1 117 ? -8.177 19.131 0.428 1.00 85.06 117 PHE A N 1
ATOM 887 C CA . PHE A 1 117 ? -7.905 17.728 0.111 1.00 85.06 117 PHE A CA 1
ATOM 888 C C . PHE A 1 117 ? -7.397 16.953 1.335 1.00 85.06 117 PHE A C 1
ATOM 890 O O . PHE A 1 117 ? -6.727 17.506 2.207 1.00 85.06 117 PHE A O 1
ATOM 897 N N . TRP A 1 118 ? -7.725 15.661 1.392 1.00 81.69 118 TRP A N 1
ATOM 898 C CA . TRP A 1 118 ? -7.383 14.784 2.519 1.00 81.69 118 TRP A CA 1
ATOM 899 C C . TRP A 1 118 ? -5.945 14.265 2.473 1.00 81.69 118 TRP A C 1
ATOM 901 O O . TRP A 1 118 ? -5.477 13.672 3.441 1.00 81.69 118 TRP A O 1
ATOM 911 N N . THR A 1 119 ? -5.242 14.488 1.362 1.00 81.81 119 THR A N 1
ATOM 912 C CA . THR A 1 119 ? -3.831 14.139 1.224 1.00 81.81 119 THR A CA 1
ATOM 913 C C . THR A 1 119 ? -3.010 14.940 2.239 1.00 81.81 119 THR A C 1
ATOM 915 O O . THR A 1 119 ? -3.133 16.168 2.263 1.00 81.81 119 THR A O 1
ATOM 918 N N . PRO A 1 120 ? -2.185 14.287 3.076 1.00 82.50 120 PRO A N 1
ATOM 919 C CA . PRO A 1 120 ? -1.298 14.996 3.989 1.00 82.50 120 PRO A CA 1
ATOM 920 C C . PRO A 1 120 ? -0.247 15.796 3.214 1.00 82.50 120 PRO A C 1
ATOM 922 O O . PRO A 1 120 ? -0.000 15.542 2.031 1.00 82.50 120 PRO A O 1
ATOM 925 N N . ASP A 1 121 ? 0.412 16.733 3.892 1.00 85.50 121 ASP A N 1
ATOM 926 C CA . ASP A 1 121 ? 1.555 17.435 3.318 1.00 85.50 121 ASP A CA 1
ATOM 927 C C . ASP A 1 121 ? 2.696 16.442 3.079 1.00 85.50 121 ASP A C 1
ATOM 929 O O . ASP A 1 121 ? 3.329 15.936 4.005 1.00 85.50 121 ASP A O 1
ATOM 933 N N . LEU A 1 122 ? 2.923 16.123 1.805 1.00 87.19 122 LEU A N 1
ATOM 934 C CA . LEU A 1 122 ? 3.935 15.156 1.406 1.00 87.19 122 LEU A CA 1
ATOM 935 C C . LEU A 1 122 ? 5.322 15.813 1.367 1.00 87.19 122 LEU A C 1
ATOM 937 O O . LEU A 1 122 ? 5.460 16.913 0.813 1.00 87.19 122 LEU A O 1
ATOM 941 N N . PRO A 1 123 ? 6.373 15.115 1.842 1.00 86.81 123 PRO A N 1
ATOM 942 C CA . PRO A 1 123 ? 7.753 15.520 1.636 1.00 86.81 123 PRO A CA 1
ATOM 943 C C . PRO A 1 123 ? 8.02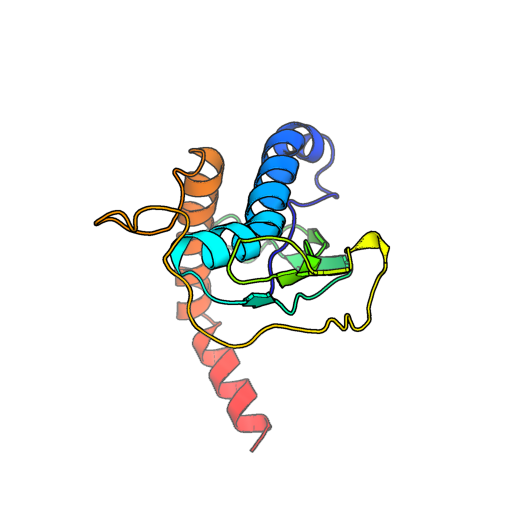9 15.833 0.166 1.00 86.81 123 PRO A C 1
ATOM 945 O O . PRO A 1 123 ? 7.526 15.165 -0.745 1.00 86.81 123 PRO A O 1
ATOM 948 N N . TRP A 1 124 ? 8.874 16.834 -0.073 1.00 88.31 124 TRP A N 1
ATOM 949 C CA . TRP A 1 124 ? 9.224 17.266 -1.426 1.00 88.31 124 TRP A CA 1
ATOM 950 C C . TRP A 1 124 ? 9.791 16.119 -2.278 1.00 88.31 124 TRP A C 1
ATOM 952 O O . TRP A 1 124 ? 9.555 16.087 -3.482 1.00 88.31 124 TRP A O 1
ATOM 962 N N . THR A 1 125 ? 10.471 15.147 -1.661 1.00 87.12 125 THR A N 1
ATOM 963 C CA . THR A 1 125 ? 11.024 13.958 -2.326 1.00 87.12 125 THR A CA 1
ATOM 964 C C . THR A 1 125 ? 9.934 13.077 -2.934 1.00 87.12 125 THR A C 1
ATOM 966 O O . THR A 1 125 ? 10.040 12.683 -4.094 1.00 87.12 125 THR A O 1
ATOM 969 N N . ILE A 1 126 ? 8.847 12.826 -2.196 1.00 86.50 126 ILE A N 1
ATOM 970 C CA . ILE A 1 126 ? 7.686 12.066 -2.687 1.00 86.50 126 ILE A CA 1
ATOM 971 C C . ILE A 1 126 ? 6.991 12.835 -3.814 1.00 86.50 1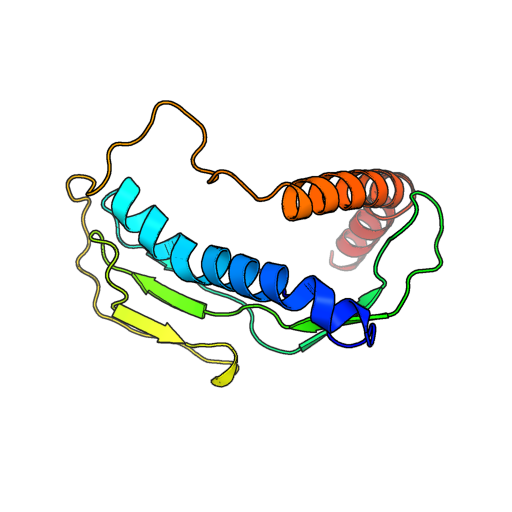26 ILE A C 1
ATOM 973 O O . ILE A 1 126 ? 6.603 12.250 -4.825 1.00 86.50 126 ILE A O 1
ATOM 977 N N . ARG A 1 127 ? 6.882 14.162 -3.686 1.00 90.25 127 ARG A N 1
ATOM 978 C CA . ARG A 1 127 ? 6.302 15.016 -4.735 1.00 90.25 127 ARG A CA 1
ATOM 979 C C . ARG A 1 127 ? 7.143 15.008 -6.015 1.00 90.25 127 ARG A C 1
ATOM 981 O O . ARG A 1 127 ? 6.589 14.880 -7.104 1.00 90.25 127 ARG A O 1
ATOM 988 N N . ALA A 1 128 ? 8.466 15.100 -5.892 1.00 90.62 128 ALA A N 1
ATOM 989 C CA . ALA A 1 128 ? 9.390 15.042 -7.021 1.00 90.62 128 ALA A CA 1
ATOM 990 C C . ALA A 1 128 ? 9.323 13.681 -7.730 1.00 90.62 128 ALA A C 1
ATOM 992 O O . ALA A 1 128 ? 9.217 13.631 -8.957 1.00 90.62 128 ALA A O 1
ATOM 993 N N . TYR A 1 129 ? 9.290 12.589 -6.958 1.00 89.38 129 TYR A N 1
ATOM 994 C CA . TYR A 1 129 ? 9.048 11.240 -7.472 1.00 89.38 129 TYR A CA 1
ATOM 995 C C . TYR A 1 129 ? 7.733 11.164 -8.261 1.0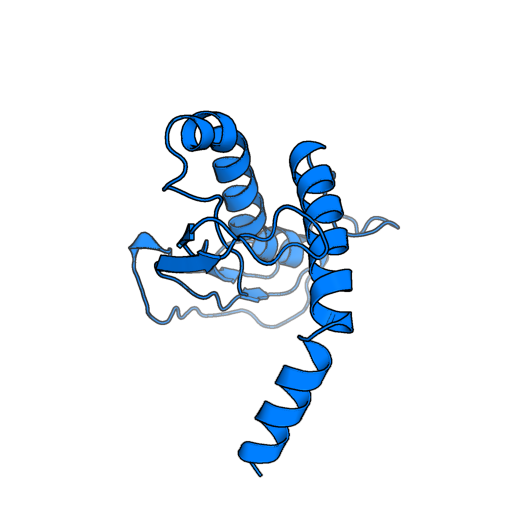0 89.38 129 TYR A C 1
ATOM 997 O O . TYR A 1 129 ? 7.717 10.688 -9.396 1.00 89.38 129 TYR A O 1
ATOM 1005 N N . TRP A 1 130 ? 6.641 11.697 -7.702 1.00 90.94 130 TRP A N 1
ATOM 1006 C CA . TRP A 1 130 ? 5.329 11.704 -8.349 1.00 90.94 130 TRP A CA 1
ATOM 1007 C C . TRP A 1 130 ? 5.344 12.440 -9.694 1.00 90.94 130 TRP A C 1
ATOM 1009 O O . TRP A 1 130 ? 4.814 11.946 -10.690 1.00 90.94 130 TRP A O 1
ATOM 1019 N N . TRP A 1 131 ? 5.973 13.615 -9.761 1.00 94.19 131 TRP A N 1
ATOM 1020 C CA . TRP A 1 131 ? 6.094 14.366 -11.011 1.00 94.19 131 TRP A CA 1
ATOM 1021 C C . TRP A 1 131 ? 6.926 13.631 -12.060 1.00 94.19 131 TRP A C 1
ATOM 1023 O O . TRP A 1 131 ? 6.507 13.544 -13.218 1.00 94.19 131 TRP A O 1
ATOM 1033 N N . GLN A 1 132 ? 8.063 13.063 -11.660 1.00 94.19 132 GLN A N 1
ATOM 1034 C CA . GLN A 1 132 ? 8.931 12.314 -12.563 1.00 94.19 132 GLN A CA 1
ATOM 1035 C C . GLN A 1 132 ? 8.216 11.072 -13.122 1.00 94.19 132 GLN A C 1
ATOM 1037 O O . GLN A 1 132 ? 8.189 10.880 -14.342 1.00 94.19 132 GLN A O 1
ATOM 1042 N N . GLN A 1 133 ? 7.567 10.279 -12.265 1.00 93.62 133 GLN A N 1
ATOM 1043 C CA . GLN A 1 133 ? 6.826 9.090 -12.692 1.00 93.62 133 GLN A CA 1
ATOM 1044 C C . GLN A 1 133 ? 5.642 9.444 -13.592 1.00 93.62 133 GLN A C 1
ATOM 1046 O O . GLN A 1 133 ? 5.432 8.780 -14.605 1.00 93.62 133 GLN A O 1
ATOM 1051 N N . ASN A 1 134 ? 4.914 10.528 -13.309 1.00 95.19 134 ASN A N 1
ATOM 1052 C CA . ASN A 1 134 ? 3.835 10.986 -14.185 1.00 95.19 134 ASN A CA 1
ATOM 1053 C C . ASN A 1 134 ? 4.336 11.393 -15.575 1.00 95.19 134 ASN A C 1
ATOM 1055 O O . ASN A 1 134 ? 3.701 11.057 -16.578 1.00 95.19 134 ASN A O 1
ATOM 1059 N N . ALA A 1 135 ? 5.471 12.092 -15.660 1.00 94.88 135 ALA A N 1
ATOM 1060 C CA . ALA A 1 135 ? 6.062 12.471 -16.941 1.00 94.88 135 ALA A CA 1
ATOM 1061 C C . ALA A 1 135 ? 6.447 11.233 -17.770 1.00 94.88 135 ALA A C 1
ATOM 1063 O O . ALA A 1 135 ? 6.096 11.143 -18.953 1.00 94.88 135 ALA A O 1
ATOM 1064 N N . PHE A 1 136 ? 7.102 10.249 -17.141 1.00 94.56 136 PHE A N 1
ATOM 1065 C CA . PHE A 1 136 ? 7.450 8.983 -17.786 1.00 94.56 136 PHE A CA 1
ATOM 1066 C C . PHE A 1 136 ? 6.199 8.204 -18.215 1.00 94.56 136 PHE A C 1
ATOM 1068 O O . PHE A 1 136 ? 6.037 7.878 -19.397 1.00 94.56 136 PHE A O 1
ATOM 1075 N N . ALA A 1 137 ? 5.285 7.953 -17.275 1.00 92.94 137 ALA A N 1
ATOM 1076 C CA . ALA A 1 137 ? 4.096 7.138 -17.482 1.00 92.94 137 ALA A CA 1
ATOM 1077 C C . ALA A 1 137 ? 3.184 7.731 -18.558 1.00 92.94 137 ALA A C 1
ATOM 1079 O O . ALA A 1 137 ? 2.709 6.998 -19.423 1.00 92.94 137 ALA A O 1
ATOM 1080 N N . ARG A 1 138 ? 2.997 9.058 -18.591 1.00 94.81 138 ARG A N 1
ATOM 1081 C CA . ARG A 1 138 ? 2.211 9.733 -19.637 1.00 94.81 138 ARG A CA 1
ATOM 1082 C C . ARG A 1 138 ? 2.765 9.451 -21.030 1.00 94.81 138 ARG A C 1
ATOM 1084 O O . ARG A 1 138 ? 1.995 9.170 -21.951 1.00 94.81 138 ARG A O 1
ATOM 1091 N N . ARG A 1 139 ? 4.088 9.517 -21.210 1.00 94.12 139 ARG A N 1
ATOM 1092 C CA . ARG A 1 139 ? 4.726 9.210 -22.499 1.00 94.12 139 ARG A CA 1
ATOM 1093 C C . ARG A 1 139 ? 4.591 7.729 -22.839 1.00 94.12 139 ARG A C 1
ATOM 1095 O O . ARG A 1 139 ? 4.228 7.415 -23.973 1.00 94.12 139 ARG A O 1
ATOM 1102 N N . TYR A 1 140 ? 4.837 6.849 -21.871 1.00 93.00 140 TYR A N 1
ATOM 1103 C CA . TYR A 1 140 ? 4.703 5.403 -22.032 1.00 93.00 140 TYR A CA 1
ATOM 1104 C C . TYR A 1 140 ? 3.276 4.991 -22.432 1.00 93.00 140 TYR A C 1
ATOM 1106 O O . TYR A 1 140 ? 3.088 4.277 -23.419 1.00 93.00 140 TYR A O 1
ATOM 1114 N N . TYR A 1 141 ? 2.256 5.497 -21.734 1.00 93.00 141 TYR A N 1
ATOM 1115 C CA . TYR A 1 141 ? 0.850 5.200 -22.016 1.00 93.00 141 TYR A CA 1
ATOM 1116 C C . TYR A 1 141 ? 0.423 5.663 -23.403 1.00 93.00 141 TYR A C 1
ATOM 1118 O O . TYR A 1 141 ? -0.228 4.906 -24.123 1.00 93.00 141 TYR A O 1
ATOM 1126 N N . ARG A 1 142 ? 0.826 6.878 -23.799 1.00 93.56 142 ARG A N 1
ATOM 1127 C CA . ARG A 1 142 ? 0.547 7.418 -25.137 1.00 93.56 142 ARG A CA 1
ATOM 1128 C C . ARG A 1 142 ? 1.209 6.603 -26.242 1.00 93.56 142 ARG A C 1
ATOM 1130 O O . ARG A 1 142 ? 0.603 6.406 -27.284 1.00 93.56 142 ARG A O 1
ATOM 1137 N N . ALA A 1 143 ? 2.447 6.163 -26.027 1.00 91.81 143 ALA A N 1
ATOM 1138 C CA . ALA A 1 143 ? 3.216 5.449 -27.041 1.00 91.81 143 ALA A CA 1
ATOM 1139 C C . ALA A 1 143 ? 2.830 3.969 -27.168 1.00 91.81 143 ALA A C 1
ATOM 1141 O O . ALA A 1 143 ? 2.950 3.401 -28.248 1.00 91.81 143 ALA A O 1
ATOM 1142 N N . ARG A 1 144 ? 2.448 3.325 -26.059 1.00 89.56 144 ARG A N 1
ATOM 1143 C CA . ARG A 1 144 ? 2.301 1.866 -25.999 1.00 89.56 144 ARG A CA 1
ATOM 1144 C C . ARG A 1 144 ? 1.227 1.405 -25.030 1.00 89.56 144 ARG A C 1
ATOM 1146 O O . ARG A 1 144 ? 0.434 0.551 -25.406 1.00 89.56 144 ARG A O 1
ATOM 1153 N N . GLY A 1 145 ? 1.207 1.940 -23.806 1.00 90.12 145 GLY A N 1
ATOM 1154 C CA . GLY A 1 145 ? 0.377 1.393 -22.724 1.00 90.12 145 GLY A CA 1
ATOM 1155 C C . GLY A 1 145 ? -1.104 1.284 -23.093 1.00 90.12 145 GLY A C 1
ATOM 1156 O O . GLY A 1 145 ? -1.705 0.236 -22.882 1.00 90.12 145 GLY A O 1
ATOM 1157 N N . ARG A 1 146 ? -1.666 2.311 -23.748 1.00 92.88 146 ARG A N 1
ATOM 1158 C CA . ARG A 1 146 ? -3.061 2.281 -24.215 1.00 92.88 146 ARG A CA 1
ATOM 1159 C C . ARG A 1 146 ? -3.305 1.186 -25.257 1.00 92.88 146 ARG A C 1
ATOM 1161 O O . ARG A 1 146 ? -4.236 0.406 -25.104 1.00 92.88 146 ARG A O 1
ATOM 1168 N N . ALA A 1 147 ? -2.480 1.130 -26.303 1.00 94.62 147 ALA A N 1
ATOM 1169 C CA . ALA A 1 147 ? -2.637 0.150 -27.378 1.00 94.62 147 ALA A CA 1
ATOM 1170 C C . ALA A 1 147 ? -2.463 -1.290 -26.867 1.00 94.62 147 ALA A C 1
ATOM 1172 O O . ALA A 1 147 ? -3.253 -2.163 -27.210 1.00 94.62 147 ALA A O 1
ATOM 1173 N N . ALA A 1 148 ? -1.472 -1.524 -26.002 1.00 93.25 148 ALA A N 1
ATOM 1174 C CA . ALA A 1 148 ? -1.234 -2.829 -25.395 1.00 93.25 148 ALA A CA 1
ATOM 1175 C C . ALA A 1 148 ? -2.403 -3.278 -24.502 1.00 93.25 148 ALA A C 1
ATOM 1177 O O . ALA A 1 148 ? -2.792 -4.440 -24.570 1.00 93.25 148 ALA A O 1
ATOM 1178 N N . GLY A 1 149 ? -2.979 -2.364 -23.712 1.00 92.44 149 GLY A N 1
ATOM 1179 C CA . GLY A 1 149 ? -4.147 -2.655 -22.878 1.00 92.44 149 GLY A CA 1
ATOM 1180 C C . GLY A 1 149 ? -5.384 -3.022 -23.701 1.00 92.44 149 GLY A C 1
ATOM 1181 O O . GLY A 1 149 ? -6.018 -4.034 -23.426 1.00 92.44 149 GLY A O 1
ATOM 1182 N N . LEU A 1 150 ? -5.681 -2.258 -24.760 1.00 94.69 150 LEU A N 1
ATOM 1183 C CA . LEU A 1 150 ? -6.795 -2.563 -25.670 1.00 94.69 150 LEU A CA 1
ATOM 1184 C C . LEU A 1 150 ? -6.618 -3.919 -26.369 1.00 94.69 150 LEU A C 1
ATOM 1186 O O . LEU A 1 150 ? -7.563 -4.697 -26.449 1.00 94.69 150 LEU A O 1
ATOM 1190 N N . ALA A 1 151 ? -5.405 -4.224 -26.833 1.00 95.50 151 ALA A N 1
ATOM 1191 C CA . ALA A 1 151 ? -5.106 -5.508 -27.461 1.00 95.50 151 ALA A CA 1
ATOM 1192 C C . ALA A 1 151 ? -5.184 -6.690 -26.478 1.00 95.50 151 ALA A C 1
ATOM 1194 O O . ALA A 1 151 ? -5.500 -7.799 -26.892 1.00 95.50 151 ALA A O 1
ATOM 1195 N N . ALA A 1 152 ? -4.878 -6.484 -25.193 1.00 94.00 152 ALA A N 1
ATOM 1196 C CA . ALA A 1 152 ? -5.050 -7.512 -24.169 1.00 94.00 152 ALA A CA 1
ATOM 1197 C C . ALA A 1 152 ? -6.533 -7.805 -23.912 1.00 94.00 152 ALA A C 1
ATOM 1199 O O . ALA A 1 152 ? -6.929 -8.957 -24.028 1.00 94.00 152 ALA A O 1
ATOM 1200 N N . ALA A 1 153 ? -7.349 -6.770 -23.694 1.00 93.62 153 ALA A N 1
ATOM 1201 C CA . ALA A 1 153 ? -8.788 -6.927 -23.470 1.00 93.62 153 ALA A CA 1
ATOM 1202 C C . ALA A 1 153 ? -9.503 -7.611 -24.649 1.00 93.62 153 ALA A C 1
ATOM 1204 O O . ALA A 1 153 ? -10.394 -8.425 -24.450 1.00 93.62 153 ALA A O 1
ATOM 1205 N N . ALA A 1 154 ? -9.082 -7.325 -25.884 1.00 93.69 154 ALA A N 1
ATOM 1206 C CA . ALA A 1 154 ? -9.642 -7.959 -27.077 1.00 93.69 154 ALA A CA 1
ATOM 1207 C C . ALA A 1 154 ? -9.302 -9.456 -27.221 1.00 93.69 154 ALA A C 1
ATOM 1209 O O . ALA A 1 154 ? -9.903 -10.113 -28.058 1.00 93.69 154 ALA A O 1
ATOM 1210 N N . ARG A 1 155 ? -8.330 -9.986 -26.464 1.00 88.00 155 ARG A N 1
ATOM 1211 C CA . ARG A 1 155 ? -7.974 -11.419 -26.463 1.00 88.00 155 ARG A CA 1
ATOM 1212 C C . ARG A 1 155 ? -8.710 -12.229 -25.397 1.00 88.00 155 ARG A C 1
ATOM 1214 O O . ARG A 1 155 ? -8.625 -13.450 -25.418 1.00 88.00 155 ARG A O 1
ATOM 1221 N N . GLU A 1 156 ? -9.347 -11.553 -24.447 1.00 75.25 156 GLU A N 1
ATOM 1222 C CA . GLU A 1 156 ? -10.090 -12.171 -23.343 1.00 75.25 156 GLU A CA 1
ATOM 1223 C C . GLU A 1 156 ? -11.597 -12.290 -23.645 1.00 75.25 156 GLU A C 1
ATOM 1225 O O . GLU A 1 156 ? -12.316 -12.925 -22.877 1.00 75.25 156 GLU A O 1
ATOM 1230 N N . ASN A 1 157 ? -12.048 -11.724 -24.773 1.00 54.28 157 ASN A N 1
ATOM 1231 C CA . ASN A 1 157 ? -13.377 -11.904 -25.370 1.00 54.28 157 ASN A CA 1
ATOM 1232 C C . ASN A 1 157 ? -13.295 -12.826 -26.589 1.00 54.28 157 ASN A C 1
ATOM 1234 O O . ASN A 1 157 ? -14.307 -13.505 -26.864 1.00 54.28 157 ASN A O 1
#

Foldseek 3Di:
DQQKFFFPPPPPVVVVCVVVRVVSLVCVQQVQLLVLLQFLAKDWDFWAWDKDWDFQQQDAPDPHGDIGIIIGQGWGFIAASNSHTQWTDGNVNPDDDTDGDYDGDGDDRNDHDDPDDPDPDDDVVVVVVVVRVCNRVVSCCVVPVVVVVVVVVVVVD

Sequence (157 aa):
THWWTVPTNWGPVDRVLGGVAQYNRYLSENAPAELARRLGVPVVQASHCGEFTTGFGLVPGVRVAPPYRTHFVGATQIVDADGRVLAWRSTADGPGVVVADVEVGARAPRQPIARRFWTPDLPWTIRAYWWQQNAFARRYYRARGRAAGLAAAAREN